Protein AF-A0A1A7BLU1-F1 (afdb_monomer)

Organism: NCBI:txid1300349

Mean predicted aligned error: 11.88 Å

Secondary structure (DSSP, 8-state):
---------------------STTS--TT--HHHHHT--SSSEEEEPPGGG-EEETTEEEEEEEEEEETTEEEEEEEEE-TTS-EEEEEEEESS--HHHHHHHHHHHH-PPEEEEEEETTEEEEEEEEE-STT-EEEEEEEEETTEEEEEEEEEEE-----

Sequence (161 aa):
MRLPLAAAAAALVLAAPARAADWQGFDWGMSEAEVGAAKSDIVVTRLETARQRKTYSSYAPLAGTWTNDGHEYRLLFYFDADGRLRDIDIELGELECSQMNDVLADRFGKFEEEVKPLGSSQRVFRRWRLAKKAELLTTSLHMPSSDQWICGAKIKKPVGR

Radius of gyration: 21.02 Å; Cα contacts (8 Å, |Δi|>4): 283; chains: 1; bounding box: 66×62×44 Å

pLDDT: mean 70.94, std 15.88, range [36.94, 95.0]

Foldseek 3Di:
DDDDDPPPPPPPPPVPPPPPQQVFFDAWFDAPVCVCVTPGPWHKDFDDPVPWDDDPFWIFRIWTWDDDPNFIWIWTFIAGPVRTGFKIKTDGDPDDPVVVVVVCCVSQPAWDWDWDDDDVWIKIWTWGDHPQFKIKIWIWTDDPPDRDTDIMIMIGGDDDD

Solvent-accessible surface area (backbone atoms only — not comparable to full-atom values): 9500 Å² total; per-residue (Å²): 138,86,82,79,84,79,78,79,77,76,77,77,76,71,74,68,76,78,68,87,64,62,90,52,52,63,62,84,54,36,37,69,68,53,57,61,66,38,80,41,90,45,61,56,45,79,48,57,79,92,71,38,50,74,57,99,69,34,37,24,54,36,33,29,47,46,76,56,96,93,40,69,32,41,34,35,43,25,21,36,92,87,45,26,34,52,36,35,38,45,44,63,76,90,69,52,64,66,59,50,52,53,58,48,32,73,76,50,44,79,61,53,78,46,78,43,79,56,84,96,31,47,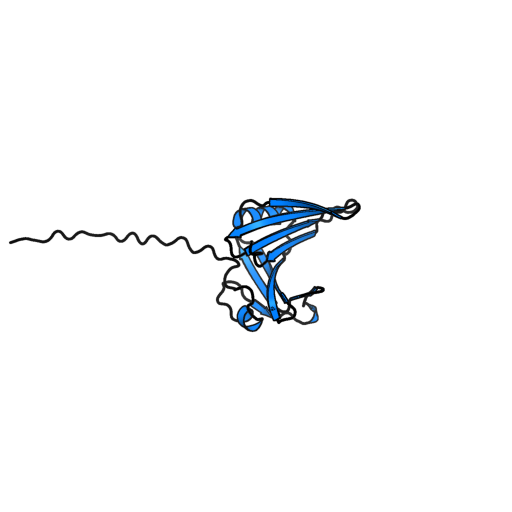38,37,34,42,35,26,70,42,67,97,71,32,29,39,38,33,40,45,35,56,48,91,89,46,98,57,72,53,66,46,35,33,42,30,63,50,80,83,130

Structure (mmCIF, N/CA/C/O backbone):
data_AF-A0A1A7BLU1-F1
#
_entry.id   AF-A0A1A7BLU1-F1
#
loop_
_atom_site.group_PDB
_atom_site.id
_atom_site.type_symbol
_atom_site.label_atom_id
_atom_site.label_alt_id
_atom_site.label_comp_id
_atom_site.label_asym_id
_atom_site.label_entity_id
_atom_site.label_seq_id
_atom_site.pdbx_PDB_ins_code
_atom_site.Cartn_x
_atom_site.Cartn_y
_atom_site.Cartn_z
_atom_site.occupancy
_atom_site.B_iso_or_equiv
_atom_site.auth_seq_id
_atom_site.auth_comp_id
_atom_site.auth_asym_id
_atom_site.auth_atom_id
_atom_site.pdbx_PDB_model_num
ATOM 1 N N . MET A 1 1 ? -50.774 -46.817 -18.992 1.00 41.78 1 MET A N 1
ATOM 2 C CA . MET A 1 1 ? -50.193 -45.582 -19.564 1.00 41.78 1 MET A CA 1
ATOM 3 C C . MET A 1 1 ? -49.709 -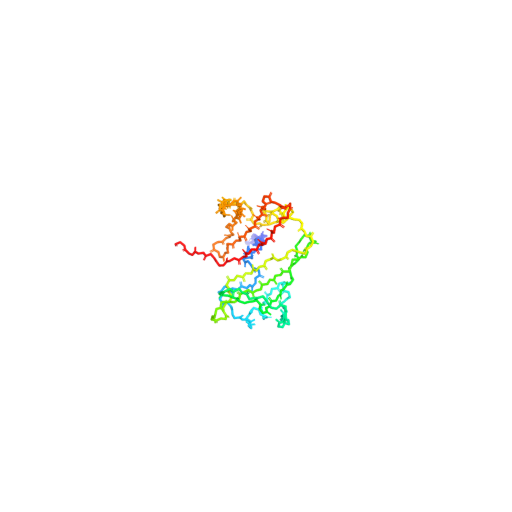44.723 -18.408 1.00 41.78 1 MET A C 1
ATOM 5 O O . MET A 1 1 ? -50.521 -44.348 -17.577 1.00 41.78 1 MET A O 1
ATOM 9 N N . ARG A 1 2 ? -48.391 -44.551 -18.262 1.00 40.50 2 ARG A N 1
ATOM 10 C CA . ARG A 1 2 ? -47.754 -43.864 -17.127 1.00 40.50 2 ARG A CA 1
ATOM 11 C C . ARG A 1 2 ? -47.426 -42.428 -17.559 1.00 40.50 2 ARG A C 1
ATOM 13 O O . ARG A 1 2 ? -46.618 -42.272 -18.467 1.00 40.50 2 ARG A O 1
ATOM 20 N N . LEU A 1 3 ? -48.059 -41.415 -16.958 1.00 43.97 3 LEU A N 1
ATOM 21 C CA . LEU A 1 3 ? -47.632 -40.015 -17.096 1.00 43.97 3 LEU A CA 1
ATOM 22 C C . LEU A 1 3 ? -46.490 -39.751 -16.100 1.00 43.97 3 LEU A C 1
ATOM 24 O O . LEU A 1 3 ? -46.652 -40.074 -14.921 1.00 43.97 3 LEU A O 1
ATOM 28 N N . PRO A 1 4 ? -45.341 -39.207 -16.532 1.00 49.41 4 PRO A N 1
ATOM 29 C CA . PRO A 1 4 ? -44.218 -38.972 -15.639 1.00 49.41 4 PRO A CA 1
ATOM 30 C C . PRO A 1 4 ? -44.452 -37.727 -14.773 1.00 49.41 4 PRO A C 1
ATOM 32 O O . PRO A 1 4 ? -44.850 -36.671 -15.264 1.00 49.41 4 PRO A O 1
ATOM 35 N N . LEU A 1 5 ? -44.165 -37.873 -13.477 1.00 47.41 5 LEU A N 1
ATOM 36 C CA . LEU A 1 5 ? -43.989 -36.793 -12.508 1.00 47.41 5 LEU A CA 1
ATOM 37 C C . LEU A 1 5 ? -42.892 -35.846 -13.024 1.00 47.41 5 LEU A C 1
ATOM 39 O O . LEU A 1 5 ? -41.711 -36.192 -13.011 1.00 47.41 5 LEU A O 1
ATOM 43 N N . ALA A 1 6 ? -43.268 -34.653 -13.479 1.00 53.78 6 ALA A N 1
ATOM 44 C CA . ALA A 1 6 ? -42.315 -33.585 -13.737 1.00 53.78 6 ALA A CA 1
ATOM 45 C C . ALA A 1 6 ? -41.906 -32.979 -12.388 1.00 53.78 6 ALA A C 1
ATOM 47 O O . ALA A 1 6 ? -42.589 -32.117 -11.838 1.00 53.78 6 ALA A O 1
ATOM 48 N N . ALA A 1 7 ? -40.809 -33.482 -11.822 1.00 54.09 7 ALA A N 1
ATOM 49 C CA . ALA A 1 7 ? -40.154 -32.860 -10.685 1.00 54.09 7 ALA A CA 1
ATOM 50 C C . ALA A 1 7 ? -39.608 -31.495 -11.130 1.00 54.09 7 ALA A C 1
ATOM 52 O O . ALA A 1 7 ? -38.583 -31.409 -11.805 1.00 54.09 7 ALA A O 1
ATOM 53 N N . ALA A 1 8 ? -40.312 -30.424 -10.767 1.00 55.78 8 ALA A N 1
ATOM 54 C CA . ALA A 1 8 ? -39.801 -29.066 -10.852 1.00 55.78 8 ALA A CA 1
ATOM 55 C C . ALA A 1 8 ? -38.680 -28.909 -9.813 1.00 55.78 8 ALA A C 1
ATOM 57 O O . ALA A 1 8 ? -38.904 -28.487 -8.681 1.00 55.78 8 ALA A O 1
ATOM 58 N N . ALA A 1 9 ? -37.463 -29.301 -10.188 1.00 51.22 9 ALA A N 1
ATOM 59 C CA . ALA A 1 9 ? -36.260 -28.911 -9.474 1.00 51.22 9 ALA A CA 1
ATOM 60 C C . ALA A 1 9 ? -36.066 -27.407 -9.701 1.00 51.22 9 ALA A C 1
ATOM 62 O O . ALA A 1 9 ? -35.451 -26.984 -10.679 1.00 51.22 9 ALA A O 1
ATOM 63 N N . ALA A 1 10 ? -36.641 -26.589 -8.818 1.00 54.41 10 ALA A N 1
ATOM 64 C CA . ALA A 1 10 ? -36.260 -25.195 -8.697 1.00 54.41 10 ALA A CA 1
ATOM 65 C C . ALA A 1 10 ? -34.773 -25.177 -8.329 1.00 54.41 10 ALA A C 1
ATOM 67 O O . ALA A 1 10 ? -34.395 -25.456 -7.191 1.00 54.41 10 ALA A O 1
ATOM 68 N N . ALA A 1 11 ? -33.927 -24.924 -9.326 1.00 51.12 11 ALA A N 1
ATOM 69 C CA . ALA A 1 11 ? -32.527 -24.636 -9.116 1.00 51.12 11 ALA A CA 1
ATOM 70 C C . ALA A 1 11 ? -32.461 -23.382 -8.241 1.00 51.12 11 ALA A C 1
ATOM 72 O O . ALA A 1 11 ? -32.596 -22.260 -8.727 1.00 51.12 11 ALA A O 1
ATOM 73 N N . LEU A 1 12 ? -32.283 -23.578 -6.934 1.00 46.50 12 LEU A N 1
ATOM 74 C CA . LEU A 1 12 ? -31.670 -22.574 -6.087 1.00 46.50 12 LEU A CA 1
ATOM 75 C C . LEU A 1 12 ? -30.304 -22.301 -6.710 1.00 46.50 12 LEU A C 1
ATOM 77 O O . LEU A 1 12 ? -29.333 -23.018 -6.466 1.00 46.50 12 LEU A O 1
ATOM 81 N N . VAL A 1 13 ? -30.246 -21.273 -7.554 1.00 43.75 13 VAL A N 1
ATOM 82 C CA . VAL A 1 13 ? -29.005 -20.576 -7.851 1.00 43.75 13 VAL A CA 1
ATOM 83 C C . VAL A 1 13 ? -28.609 -19.950 -6.523 1.00 43.75 13 VAL A C 1
ATOM 85 O O . VAL A 1 13 ? -28.970 -18.822 -6.204 1.00 43.75 13 VAL A O 1
ATOM 88 N N . LEU A 1 14 ? -27.932 -20.745 -5.695 1.00 38.75 14 LEU A N 1
ATOM 89 C CA . LEU A 1 14 ? -27.068 -20.249 -4.646 1.00 38.75 14 LEU A CA 1
ATOM 90 C C . LEU A 1 14 ? -26.096 -19.328 -5.372 1.00 38.75 14 LEU A C 1
ATOM 92 O O . LEU A 1 14 ? -25.133 -19.792 -5.983 1.00 38.75 14 LEU A O 1
ATOM 96 N N . ALA A 1 15 ? -26.400 -18.030 -5.380 1.00 38.81 15 ALA A N 1
ATOM 97 C CA . ALA A 1 15 ? -25.414 -17.019 -5.676 1.00 38.81 15 ALA A CA 1
ATOM 98 C C . ALA A 1 15 ? -24.270 -17.310 -4.708 1.00 38.81 15 ALA A C 1
ATOM 100 O O . ALA A 1 15 ? -24.409 -17.142 -3.495 1.00 38.81 15 ALA A O 1
ATOM 101 N N . ALA A 1 16 ? -23.192 -17.886 -5.241 1.00 36.94 16 ALA A N 1
ATOM 102 C CA . ALA A 1 16 ? -21.982 -18.098 -4.478 1.00 36.94 16 ALA A CA 1
ATOM 103 C C . ALA A 1 16 ? -21.653 -16.755 -3.814 1.00 36.94 16 ALA A C 1
ATOM 105 O O . ALA A 1 16 ? -21.736 -15.734 -4.508 1.00 36.94 16 ALA A O 1
ATOM 106 N N . PRO A 1 17 ? -21.323 -16.717 -2.509 1.00 39.81 17 PRO A N 1
ATOM 107 C CA . PRO A 1 17 ? -20.882 -15.476 -1.897 1.00 39.81 17 PRO A CA 1
ATOM 108 C C . PRO A 1 17 ? -19.750 -14.957 -2.777 1.00 39.81 17 PRO A C 1
ATOM 110 O O . PRO A 1 17 ? -18.794 -15.697 -3.043 1.00 39.81 17 PRO A O 1
ATOM 113 N N . ALA A 1 18 ? -19.932 -13.752 -3.324 1.00 37.59 18 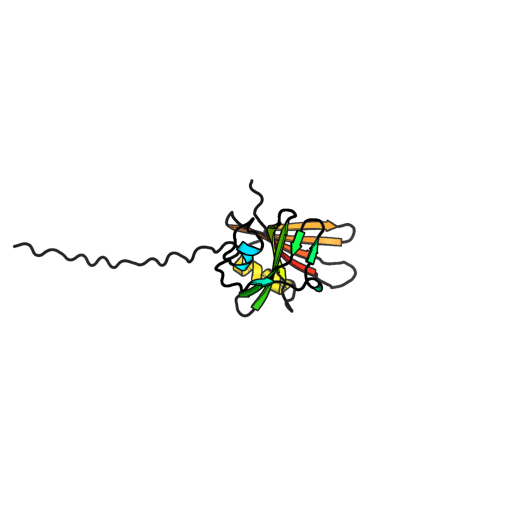ALA A N 1
ATOM 114 C CA . ALA A 1 18 ? -18.942 -13.104 -4.163 1.00 37.59 18 ALA A CA 1
ATOM 115 C C . ALA A 1 18 ? -17.600 -13.259 -3.451 1.00 37.59 18 ALA A C 1
ATOM 117 O O . ALA A 1 18 ? -17.459 -12.877 -2.287 1.00 37.59 18 ALA A O 1
ATOM 118 N N . ARG A 1 19 ? -16.691 -13.989 -4.107 1.00 39.44 19 ARG A N 1
ATOM 119 C CA . ARG A 1 19 ? -15.414 -14.438 -3.555 1.00 39.44 19 ARG A CA 1
ATOM 120 C C . ARG A 1 19 ? -14.787 -13.301 -2.759 1.00 39.44 19 ARG A C 1
ATOM 122 O O . ARG A 1 19 ? -14.720 -12.189 -3.269 1.00 39.44 19 ARG A O 1
ATOM 129 N N . ALA A 1 20 ? -14.309 -13.597 -1.551 1.00 39.38 20 ALA A N 1
ATOM 130 C CA . ALA A 1 20 ? -13.429 -12.703 -0.813 1.00 39.38 20 ALA A CA 1
ATOM 131 C C . ALA A 1 20 ? -12.298 -12.262 -1.754 1.00 39.38 20 ALA A C 1
ATOM 133 O O . ALA A 1 20 ? -11.405 -13.044 -2.088 1.00 39.38 20 ALA A O 1
ATOM 134 N N . ALA A 1 21 ? -12.418 -11.046 -2.275 1.00 39.72 21 ALA A N 1
ATOM 135 C CA . ALA A 1 21 ? -11.462 -10.462 -3.184 1.00 39.72 21 ALA A CA 1
ATOM 136 C C . ALA A 1 21 ? -10.273 -10.010 -2.326 1.00 39.72 21 ALA A C 1
ATOM 138 O O . ALA A 1 21 ? -10.290 -8.943 -1.715 1.00 39.72 21 ALA A O 1
ATOM 139 N N . ASP A 1 22 ? -9.277 -10.889 -2.208 1.00 58.00 22 ASP A N 1
ATOM 140 C CA . ASP A 1 22 ? -7.972 -10.595 -1.617 1.00 58.00 22 ASP A CA 1
ATOM 141 C C . ASP A 1 22 ? -7.323 -9.485 -2.454 1.00 58.00 22 ASP A C 1
ATOM 143 O O . ASP A 1 22 ? -7.077 -9.697 -3.637 1.00 58.00 22 ASP A O 1
ATOM 147 N N . TRP A 1 23 ? -7.166 -8.287 -1.859 1.00 61.69 23 TRP A N 1
ATOM 148 C CA . TRP A 1 23 ? -6.522 -7.057 -2.387 1.00 61.69 23 TRP A CA 1
ATOM 149 C C . TRP A 1 23 ? -6.854 -6.651 -3.851 1.00 61.69 23 TRP A C 1
ATOM 151 O O . TRP A 1 23 ? -6.219 -5.788 -4.449 1.00 61.69 23 TRP A O 1
ATOM 161 N N . GLN A 1 24 ? -7.963 -7.233 -4.316 1.00 64.94 24 GLN A N 1
ATOM 162 C CA . GLN A 1 24 ? -9.023 -6.803 -5.228 1.00 64.94 24 GLN A CA 1
ATOM 163 C C . GLN A 1 24 ? -8.686 -6.646 -6.710 1.00 64.94 24 GLN A C 1
ATOM 165 O O . GLN A 1 24 ? -9.148 -5.725 -7.371 1.00 64.94 24 GLN A O 1
ATOM 170 N N . GLY A 1 25 ? -7.984 -7.646 -7.249 1.00 71.81 25 GLY A N 1
ATOM 171 C CA . GLY A 1 25 ? -7.821 -7.863 -8.697 1.00 71.81 25 GLY A CA 1
ATOM 172 C C . GLY A 1 25 ? -6.372 -8.006 -9.146 1.00 71.81 25 GLY A C 1
ATOM 173 O O . GLY A 1 25 ? -6.095 -8.212 -10.325 1.00 71.81 25 GLY A O 1
ATOM 174 N N . PHE A 1 26 ? -5.454 -7.918 -8.198 1.00 84.06 26 PHE A N 1
ATOM 175 C CA . PHE A 1 26 ? -4.026 -7.935 -8.431 1.00 84.06 26 PHE A CA 1
ATOM 176 C C . PHE A 1 26 ? -3.414 -9.173 -7.731 1.00 84.06 26 PHE A C 1
ATOM 178 O O . PHE A 1 26 ? -3.996 -9.671 -6.767 1.00 84.06 26 PHE A O 1
ATOM 185 N N . ASP A 1 27 ? -2.269 -9.681 -8.219 1.00 84.69 27 ASP A N 1
ATOM 186 C CA . ASP A 1 27 ? -1.504 -10.813 -7.648 1.00 84.69 27 ASP A CA 1
ATOM 187 C C . ASP A 1 27 ? -0.057 -10.428 -7.263 1.00 84.69 27 ASP A C 1
ATOM 189 O O . ASP A 1 27 ? 0.588 -9.586 -7.895 1.00 84.69 27 ASP A O 1
ATOM 193 N N . TRP A 1 28 ? 0.465 -10.993 -6.166 1.00 85.94 28 TRP A N 1
ATOM 194 C CA . TRP A 1 28 ? 1.703 -10.508 -5.558 1.00 85.94 28 TRP A CA 1
ATOM 195 C C . TRP A 1 28 ? 2.842 -10.971 -6.449 1.00 85.94 28 TRP A C 1
ATOM 197 O O . TRP A 1 28 ? 2.921 -12.153 -6.785 1.00 85.94 28 TRP A O 1
ATOM 207 N N . GLY A 1 29 ? 3.737 -10.060 -6.808 1.00 87.88 29 GLY A N 1
ATOM 208 C CA . GLY A 1 29 ? 4.757 -10.314 -7.817 1.00 87.88 29 GLY A CA 1
ATOM 209 C C . GLY A 1 29 ? 4.357 -9.949 -9.250 1.00 87.88 29 GLY A C 1
ATOM 210 O O . GLY A 1 29 ? 5.172 -10.134 -10.157 1.00 87.88 29 GLY A O 1
ATOM 211 N N . MET A 1 30 ? 3.165 -9.385 -9.473 1.00 92.00 30 MET A N 1
ATOM 212 C CA . MET A 1 30 ? 2.868 -8.692 -10.730 1.00 92.00 30 MET A CA 1
ATOM 213 C C . MET A 1 30 ? 3.909 -7.598 -11.006 1.00 92.00 30 MET A C 1
ATOM 215 O O . MET A 1 30 ? 4.349 -6.888 -10.103 1.00 92.00 30 MET A O 1
ATOM 219 N N . SER A 1 31 ? 4.305 -7.464 -12.263 1.00 95.00 31 SER A N 1
ATOM 220 C CA . SER A 1 31 ? 5.080 -6.338 -12.783 1.00 95.00 31 SER A CA 1
ATOM 221 C C . SER A 1 31 ? 4.233 -5.068 -12.875 1.00 95.00 31 SER A C 1
ATOM 223 O O . SER A 1 31 ? 3.004 -5.123 -12.841 1.00 95.00 31 SER A O 1
ATOM 225 N N . GLU A 1 32 ? 4.871 -3.910 -13.058 1.00 93.81 32 GLU A N 1
ATOM 226 C CA . GLU A 1 32 ? 4.153 -2.643 -13.266 1.00 93.81 32 GLU A CA 1
ATOM 227 C C . GLU A 1 32 ? 3.132 -2.714 -14.410 1.00 93.81 32 GLU A C 1
ATOM 229 O O . GLU A 1 32 ? 2.031 -2.178 -14.295 1.00 93.81 32 GLU A O 1
ATOM 234 N N . ALA A 1 33 ? 3.486 -3.384 -15.511 1.00 93.75 33 ALA A N 1
ATOM 235 C CA . ALA A 1 33 ? 2.610 -3.521 -16.670 1.00 93.75 33 ALA A CA 1
ATOM 236 C C . ALA A 1 33 ? 1.386 -4.395 -16.359 1.00 93.75 33 ALA A C 1
ATOM 238 O O . ALA A 1 33 ? 0.275 -4.063 -16.765 1.00 93.75 33 ALA A O 1
ATOM 239 N N . GLU A 1 34 ? 1.577 -5.483 -15.608 1.00 93.69 34 GLU A N 1
ATOM 240 C CA . GLU A 1 34 ? 0.487 -6.365 -15.177 1.00 93.69 34 GLU A CA 1
ATOM 241 C C . GLU A 1 34 ? -0.446 -5.656 -14.193 1.00 93.69 34 GLU A C 1
ATOM 243 O O . GLU A 1 34 ? -1.660 -5.759 -14.338 1.00 93.69 34 GLU A O 1
ATOM 248 N N . VAL A 1 35 ? 0.100 -4.871 -13.257 1.00 91.81 35 VAL A N 1
ATOM 249 C CA . VAL A 1 35 ? -0.704 -4.031 -12.356 1.00 91.81 35 VAL A CA 1
ATOM 250 C C . VAL A 1 35 ? -1.490 -2.987 -13.153 1.00 91.81 35 VAL A C 1
ATOM 252 O O . VAL A 1 35 ? -2.689 -2.8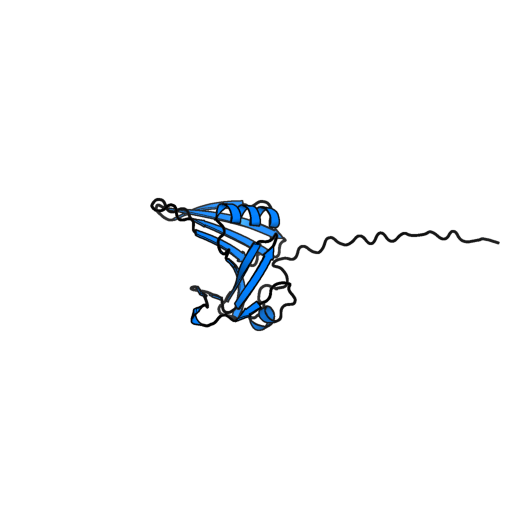41 -12.950 1.00 91.81 35 VAL A O 1
ATOM 255 N N . GLY A 1 36 ? -0.862 -2.296 -14.106 1.00 90.12 36 GLY A N 1
ATOM 256 C CA . GLY A 1 36 ? -1.546 -1.301 -14.939 1.00 90.12 36 GLY A CA 1
ATOM 257 C C . GLY A 1 36 ? -2.647 -1.876 -15.840 1.00 90.12 36 GLY A C 1
ATOM 258 O O . GLY A 1 36 ? -3.568 -1.153 -16.209 1.00 90.12 36 GLY A O 1
ATOM 259 N N . ALA A 1 37 ? -2.569 -3.163 -16.185 1.00 89.38 37 ALA A N 1
ATOM 260 C CA . ALA A 1 37 ? -3.539 -3.857 -17.033 1.00 89.38 37 ALA A CA 1
ATOM 261 C C . ALA A 1 37 ? -4.522 -4.750 -16.252 1.00 89.38 37 ALA A C 1
ATOM 263 O O . ALA A 1 37 ? -5.331 -5.457 -16.864 1.00 89.38 37 ALA A O 1
ATOM 264 N N . ALA A 1 38 ? -4.447 -4.763 -14.919 1.00 87.50 38 ALA A N 1
ATOM 265 C CA . ALA A 1 38 ? -5.261 -5.639 -14.093 1.00 87.50 38 ALA A CA 1
ATOM 266 C C . ALA A 1 38 ? -6.754 -5.321 -14.253 1.00 87.50 38 ALA A C 1
ATOM 268 O O . ALA A 1 38 ? -7.184 -4.167 -14.207 1.00 87.50 38 ALA A O 1
ATOM 269 N N . LYS A 1 39 ? -7.570 -6.368 -14.411 1.00 81.19 39 LYS A N 1
ATOM 270 C CA . LYS A 1 39 ? -9.031 -6.242 -14.434 1.00 81.19 39 LYS A CA 1
ATOM 271 C C . LYS A 1 39 ? -9.534 -6.093 -13.001 1.00 81.19 39 LYS A C 1
ATOM 273 O O . LYS A 1 39 ? -9.834 -7.089 -12.346 1.00 81.19 39 LYS A O 1
ATOM 278 N N . SER A 1 40 ? -9.592 -4.854 -12.533 1.00 82.44 40 SER A N 1
ATOM 279 C CA . SER A 1 40 ? -10.078 -4.481 -11.205 1.00 82.44 40 SER A CA 1
ATOM 280 C C . SER A 1 40 ? -10.993 -3.262 -11.291 1.00 82.44 40 SER A C 1
ATOM 282 O O . SER A 1 40 ? -10.986 -2.551 -12.296 1.00 82.44 40 SER A O 1
ATOM 284 N N . ASP A 1 41 ? -11.735 -2.997 -10.219 1.00 81.50 41 ASP A N 1
ATOM 285 C CA . ASP A 1 41 ? -12.520 -1.764 -10.073 1.00 81.50 41 ASP A CA 1
ATOM 286 C C . ASP A 1 41 ? -11.636 -0.544 -9.738 1.00 81.50 41 ASP A C 1
ATOM 288 O O . ASP A 1 41 ? -12.122 0.578 -9.615 1.00 81.50 41 ASP A O 1
ATOM 292 N N . ILE A 1 42 ? -10.323 -0.753 -9.591 1.00 86.38 42 ILE A N 1
ATOM 293 C CA . ILE A 1 42 ? -9.340 0.284 -9.293 1.00 86.38 42 ILE A CA 1
ATOM 294 C C . ILE A 1 42 ? -8.736 0.779 -10.605 1.00 86.38 42 ILE A C 1
ATOM 296 O O . ILE A 1 42 ? -8.050 0.048 -11.322 1.00 86.38 42 ILE A O 1
ATOM 300 N N . VAL A 1 43 ? -8.936 2.063 -10.895 1.00 86.25 43 VAL A N 1
ATOM 301 C CA . VAL A 1 43 ? -8.295 2.718 -12.040 1.00 86.25 43 VAL A CA 1
ATOM 302 C C . VAL A 1 43 ? -6.848 3.044 -11.677 1.00 86.25 43 VAL A C 1
ATOM 304 O O . VAL A 1 43 ? -6.590 3.910 -10.840 1.00 86.25 43 VAL A O 1
ATOM 307 N N . VAL A 1 44 ? -5.899 2.348 -12.305 1.00 91.00 44 VAL A N 1
ATOM 308 C CA . VAL A 1 44 ? -4.462 2.532 -12.068 1.00 91.00 44 VAL A CA 1
ATOM 309 C C . VAL A 1 44 ? -3.892 3.595 -13.004 1.00 91.00 44 VAL A C 1
ATOM 311 O O . VAL A 1 44 ? -4.101 3.573 -14.215 1.00 91.00 44 VAL A O 1
ATOM 314 N N . THR A 1 45 ? -3.120 4.519 -12.442 1.00 91.69 45 THR A N 1
ATOM 315 C CA . THR A 1 45 ? -2.452 5.608 -13.155 1.00 91.69 45 THR A CA 1
ATOM 316 C C . THR A 1 45 ? -0.965 5.637 -12.829 1.00 91.69 45 THR A C 1
ATOM 318 O O . THR A 1 45 ? -0.534 5.323 -11.716 1.00 91.69 45 THR A O 1
ATOM 321 N N . ARG A 1 46 ? -0.153 6.026 -13.815 1.00 91.81 46 ARG A N 1
ATOM 322 C CA . ARG A 1 46 ? 1.278 6.245 -13.609 1.00 91.81 46 ARG A CA 1
ATOM 323 C C . ARG A 1 46 ? 1.504 7.609 -12.970 1.00 91.81 46 ARG A C 1
ATOM 325 O O . ARG A 1 46 ? 0.997 8.619 -13.449 1.00 91.81 46 ARG A O 1
ATOM 332 N N . LEU A 1 47 ? 2.297 7.631 -11.907 1.00 89.00 47 LEU A N 1
ATOM 333 C CA . LEU A 1 47 ? 2.692 8.854 -11.229 1.00 89.00 47 LEU A CA 1
ATOM 334 C C . LEU A 1 47 ? 3.821 9.552 -11.984 1.00 89.00 47 LEU A C 1
ATOM 336 O O . LEU A 1 47 ? 4.795 8.923 -12.411 1.00 89.00 47 LEU A O 1
ATOM 340 N N . GLU A 1 48 ? 3.719 10.876 -12.068 1.00 84.56 48 GLU A N 1
ATOM 341 C CA . GLU A 1 48 ? 4.834 11.737 -12.455 1.00 84.56 48 GLU A CA 1
ATOM 342 C C . GLU A 1 48 ? 6.039 11.493 -11.539 1.00 84.56 48 GLU A C 1
ATOM 344 O O . GLU A 1 48 ? 5.872 11.302 -10.333 1.00 84.56 48 GLU A O 1
ATOM 349 N N . THR A 1 49 ? 7.258 11.557 -12.083 1.00 80.62 49 THR A N 1
ATOM 350 C CA . THR A 1 49 ? 8.504 11.256 -11.353 1.00 80.62 49 THR A CA 1
ATOM 351 C C . THR A 1 49 ? 8.621 12.004 -10.022 1.00 80.62 49 THR A C 1
ATOM 353 O O . THR A 1 49 ? 9.034 11.417 -9.028 1.00 80.62 49 THR A O 1
ATOM 356 N N . ALA A 1 50 ? 8.203 13.274 -9.972 1.00 71.44 50 ALA A N 1
ATOM 357 C CA . ALA A 1 50 ? 8.245 14.098 -8.760 1.00 71.44 50 ALA A CA 1
ATOM 358 C C . ALA A 1 50 ? 7.293 13.622 -7.644 1.00 71.44 50 ALA A C 1
ATOM 360 O O . ALA A 1 50 ? 7.472 13.985 -6.485 1.00 71.44 50 ALA A O 1
ATOM 361 N N . ARG A 1 51 ? 6.278 12.820 -7.985 1.00 76.38 51 ARG A N 1
ATOM 362 C CA . ARG A 1 51 ? 5.272 12.278 -7.058 1.00 76.38 51 ARG A CA 1
ATOM 363 C C . ARG A 1 51 ? 5.512 10.806 -6.717 1.00 76.38 51 ARG A C 1
ATOM 365 O O . ARG A 1 51 ? 4.786 10.259 -5.888 1.00 76.38 51 ARG A O 1
ATOM 372 N N . GLN A 1 52 ? 6.497 10.164 -7.349 1.00 83.81 52 GLN A N 1
ATOM 373 C CA . GLN A 1 52 ? 6.872 8.786 -7.042 1.00 83.81 52 GLN A CA 1
ATOM 374 C C . GLN A 1 52 ? 7.517 8.723 -5.663 1.00 83.81 52 GLN A C 1
ATOM 376 O O . GLN A 1 52 ? 8.418 9.499 -5.343 1.00 83.81 52 GLN A O 1
ATOM 381 N N . ARG A 1 53 ? 7.082 7.765 -4.845 1.00 79.56 53 ARG A N 1
ATOM 382 C CA . ARG A 1 53 ? 7.683 7.537 -3.529 1.00 79.56 53 ARG A CA 1
ATOM 383 C C . ARG A 1 53 ? 8.764 6.479 -3.639 1.00 79.56 53 ARG A C 1
ATOM 385 O O . ARG A 1 53 ? 8.569 5.458 -4.290 1.00 79.56 53 ARG A O 1
ATOM 392 N N . LYS A 1 54 ? 9.904 6.716 -2.995 1.00 79.25 54 LYS A N 1
ATOM 393 C CA . LYS A 1 54 ? 10.989 5.739 -2.874 1.00 79.25 54 LYS A CA 1
ATOM 394 C C . LYS A 1 54 ? 11.281 5.507 -1.403 1.00 79.25 54 LYS A C 1
ATOM 396 O O . LYS A 1 54 ? 11.397 6.451 -0.628 1.00 79.25 54 LYS A O 1
ATOM 401 N N . THR A 1 55 ? 11.414 4.247 -1.032 1.00 76.62 55 THR A N 1
ATOM 402 C CA . THR A 1 55 ? 11.986 3.828 0.246 1.00 76.62 55 THR A CA 1
ATOM 403 C C . THR A 1 55 ? 13.269 3.049 -0.029 1.00 76.62 55 THR A C 1
ATOM 405 O O . THR A 1 55 ? 13.612 2.795 -1.182 1.00 76.62 55 THR A O 1
ATOM 408 N N . TYR A 1 56 ? 13.992 2.659 1.022 1.00 71.69 56 TYR A N 1
ATOM 409 C CA . TYR A 1 56 ? 15.280 1.968 0.894 1.00 71.69 56 TYR A CA 1
ATOM 410 C C . TYR A 1 56 ? 15.237 0.718 -0.009 1.00 71.69 56 TYR A C 1
ATOM 412 O O . TYR A 1 56 ? 16.221 0.408 -0.668 1.00 71.69 56 TYR A O 1
ATOM 420 N N . SER A 1 57 ? 14.103 0.011 -0.061 1.00 78.69 57 SER A N 1
ATOM 421 C CA . SER A 1 57 ? 13.973 -1.272 -0.767 1.00 78.69 57 SER A CA 1
ATOM 422 C C . SER A 1 57 ? 12.789 -1.351 -1.732 1.00 78.69 57 SER A C 1
ATOM 424 O O . SER A 1 57 ? 12.419 -2.447 -2.148 1.00 78.69 57 SER A O 1
ATOM 426 N N . SER A 1 58 ? 12.139 -0.228 -2.045 1.00 83.12 58 SER A N 1
ATOM 427 C CA . SER A 1 58 ? 10.987 -0.228 -2.954 1.00 83.12 58 SER A CA 1
ATOM 428 C C . SER A 1 58 ? 10.675 1.153 -3.507 1.00 83.12 58 SER A C 1
ATOM 430 O O . SER A 1 58 ? 11.070 2.167 -2.930 1.00 83.12 58 SER A O 1
ATOM 432 N N . TYR A 1 59 ? 9.909 1.194 -4.588 1.00 88.94 59 TYR A N 1
ATOM 433 C CA . TYR A 1 59 ? 9.425 2.428 -5.195 1.00 88.94 59 TYR A CA 1
ATOM 434 C C . TYR A 1 59 ? 7.967 2.285 -5.629 1.00 88.94 59 TYR A C 1
ATOM 436 O O . TYR A 1 59 ? 7.524 1.185 -5.947 1.00 88.94 59 TYR A O 1
ATOM 444 N N . ALA A 1 60 ? 7.235 3.399 -5.636 1.00 89.44 60 ALA A N 1
ATOM 445 C CA . ALA A 1 60 ? 5.833 3.467 -6.028 1.00 89.44 60 ALA A CA 1
ATOM 446 C C . ALA A 1 60 ? 5.656 4.324 -7.294 1.00 89.44 60 ALA A C 1
ATOM 448 O O . ALA A 1 60 ? 5.506 5.546 -7.193 1.00 89.44 60 ALA A O 1
ATOM 449 N N . PRO A 1 61 ? 5.707 3.712 -8.492 1.00 89.56 61 PRO A N 1
ATOM 450 C CA . PRO A 1 61 ? 5.512 4.388 -9.770 1.00 89.56 61 PRO A CA 1
ATOM 451 C C . PRO A 1 61 ? 4.033 4.505 -10.160 1.00 89.56 61 PRO A C 1
ATOM 453 O O . PRO A 1 61 ? 3.697 5.311 -11.027 1.00 89.56 61 PRO A O 1
ATOM 456 N N . LEU A 1 62 ? 3.152 3.711 -9.542 1.00 93.06 62 LEU A N 1
ATOM 457 C CA . LEU A 1 62 ? 1.728 3.655 -9.856 1.00 93.06 62 LEU A CA 1
ATOM 458 C C . LEU A 1 62 ? 0.890 4.054 -8.642 1.00 93.06 62 LEU A C 1
ATOM 460 O O . LEU A 1 62 ? 1.232 3.736 -7.499 1.00 93.06 62 LEU A O 1
ATOM 464 N N . ALA A 1 63 ? -0.236 4.704 -8.915 1.00 93.19 63 ALA A N 1
ATOM 465 C CA . ALA A 1 63 ? -1.295 4.937 -7.950 1.00 93.19 63 ALA A CA 1
ATOM 466 C C . ALA A 1 63 ? -2.634 4.450 -8.489 1.00 93.19 63 ALA A C 1
ATOM 468 O O . ALA A 1 63 ? -2.817 4.319 -9.695 1.00 93.19 63 ALA A O 1
ATOM 469 N N . GLY A 1 64 ? -3.578 4.213 -7.594 1.00 91.00 64 GLY A N 1
ATOM 470 C CA . GLY A 1 64 ? -4.958 3.936 -7.954 1.00 91.00 64 GLY A CA 1
ATOM 471 C C . GLY A 1 64 ? -5.908 4.619 -6.994 1.00 91.00 64 GLY A C 1
ATOM 472 O O . GLY A 1 64 ? -5.498 5.078 -5.928 1.00 91.00 64 GLY A O 1
ATOM 473 N N . THR A 1 65 ? -7.172 4.658 -7.377 1.00 89.06 65 THR A N 1
ATOM 474 C CA . THR A 1 65 ? -8.248 5.113 -6.506 1.00 89.06 65 THR A CA 1
ATOM 475 C C . THR A 1 65 ? -9.149 3.931 -6.199 1.00 89.06 65 THR A C 1
ATOM 477 O O . THR A 1 65 ? -9.596 3.230 -7.106 1.00 89.06 65 THR A O 1
ATOM 480 N N . TRP A 1 66 ? -9.388 3.700 -4.915 1.00 84.75 66 TRP A N 1
ATOM 481 C CA . TRP A 1 66 ? -10.357 2.737 -4.418 1.00 84.75 66 TRP A CA 1
ATOM 482 C C . TRP A 1 66 ? -11.466 3.506 -3.707 1.00 84.75 66 TRP A C 1
ATOM 484 O O . TRP A 1 66 ? -11.177 4.413 -2.933 1.00 84.75 66 TRP A O 1
ATOM 494 N N . THR A 1 67 ? -12.724 3.165 -3.967 1.00 81.19 67 THR A N 1
ATOM 495 C CA . THR A 1 67 ? -13.875 3.774 -3.291 1.00 81.19 67 THR A CA 1
ATOM 496 C C . THR A 1 67 ? -14.613 2.701 -2.511 1.00 81.19 67 THR A C 1
ATOM 498 O O . THR A 1 67 ? -14.928 1.645 -3.058 1.00 81.19 67 THR A O 1
ATOM 501 N N . ASN A 1 68 ? -14.903 2.973 -1.242 1.00 73.75 68 ASN A N 1
ATOM 502 C CA . ASN A 1 68 ? -15.704 2.092 -0.400 1.00 73.75 68 ASN A CA 1
ATOM 503 C C . ASN A 1 68 ? -16.557 2.914 0.568 1.00 73.75 68 ASN A C 1
ATOM 505 O O . ASN A 1 68 ? -16.052 3.855 1.170 1.00 73.75 68 ASN A O 1
ATOM 509 N N . ASP A 1 69 ? -17.841 2.574 0.6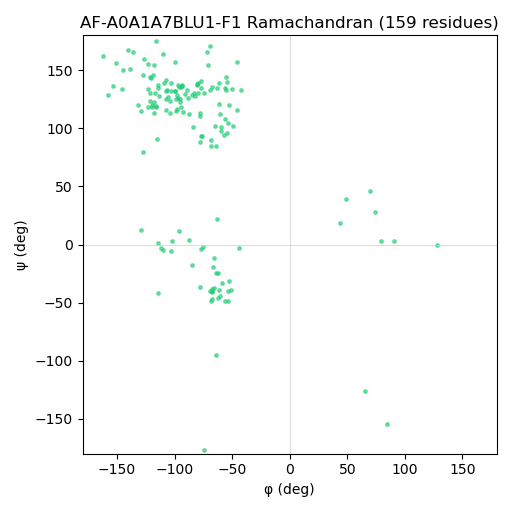91 1.00 73.44 69 ASP A N 1
ATOM 510 C CA . ASP A 1 69 ? -18.799 3.227 1.601 1.00 73.44 69 ASP A CA 1
ATOM 511 C C . ASP A 1 69 ? -18.799 4.767 1.531 1.00 73.44 69 ASP A C 1
ATOM 513 O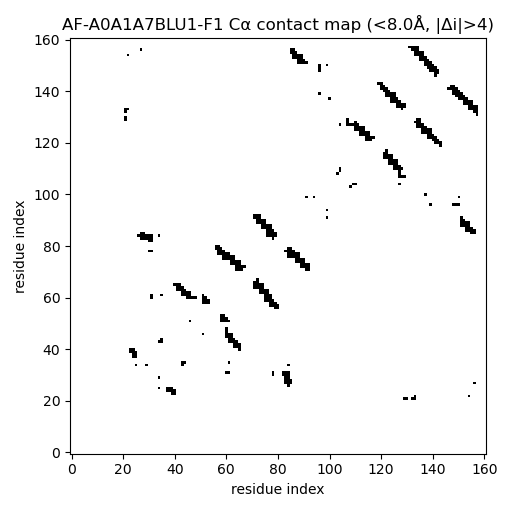 O . ASP A 1 69 ? -18.909 5.463 2.534 1.00 73.44 69 ASP A O 1
ATOM 517 N N . GLY A 1 70 ? -18.662 5.315 0.318 1.00 75.75 70 GLY A N 1
ATOM 518 C CA . GLY A 1 70 ? -18.650 6.764 0.081 1.00 75.75 70 GLY A CA 1
ATOM 519 C C . GLY A 1 70 ? -17.322 7.460 0.392 1.00 75.75 70 GLY A C 1
ATOM 520 O O . GLY A 1 70 ? -17.225 8.674 0.226 1.00 75.75 70 GLY A O 1
ATOM 521 N N . HIS A 1 71 ? -16.292 6.713 0.787 1.00 76.19 71 HIS A N 1
ATOM 522 C CA . HIS A 1 71 ? -14.947 7.224 1.021 1.00 76.19 71 HIS A CA 1
ATOM 523 C C . HIS A 1 71 ? -14.010 6.864 -0.132 1.00 76.19 71 HIS A C 1
ATOM 525 O O . HIS A 1 71 ? -14.041 5.748 -0.656 1.00 76.19 71 HIS A O 1
ATOM 531 N N . GLU A 1 72 ? -13.161 7.818 -0.513 1.00 81.00 72 GLU A N 1
ATOM 532 C CA . GLU A 1 72 ? -12.116 7.630 -1.514 1.00 81.00 72 GLU A CA 1
ATOM 533 C C . GLU A 1 72 ? -10.758 7.397 -0.840 1.00 81.00 72 GLU A C 1
ATOM 535 O O . GLU A 1 72 ? -10.344 8.135 0.057 1.00 81.00 72 GLU A O 1
ATOM 540 N N . TYR A 1 73 ? -10.058 6.367 -1.303 1.00 81.62 73 TYR A N 1
ATOM 541 C CA . TYR A 1 73 ? -8.756 5.939 -0.822 1.00 81.62 73 TYR A CA 1
ATOM 542 C C . TYR A 1 73 ? -7.775 5.971 -1.984 1.00 81.62 73 TYR A C 1
ATOM 544 O O . TYR A 1 73 ? -8.022 5.389 -3.045 1.00 81.62 73 TYR A O 1
ATOM 552 N N . A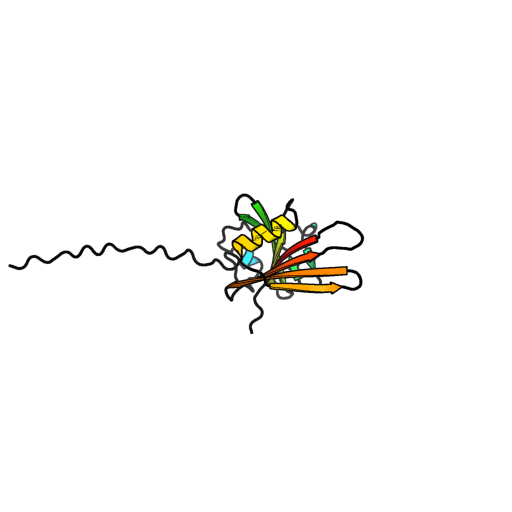RG A 1 74 ? -6.619 6.592 -1.772 1.00 87.25 74 ARG A N 1
ATOM 553 C CA . ARG A 1 74 ? -5.528 6.524 -2.734 1.00 87.25 74 ARG A CA 1
ATOM 554 C C . ARG A 1 74 ? -4.670 5.307 -2.428 1.00 87.25 74 ARG A C 1
ATOM 556 O O . ARG A 1 74 ? -4.165 5.144 -1.325 1.00 87.25 74 ARG A O 1
ATOM 563 N N . LEU A 1 75 ? -4.464 4.473 -3.430 1.00 89.25 75 LEU A N 1
ATOM 564 C CA . LEU A 1 75 ? -3.557 3.339 -3.374 1.00 89.25 75 LEU A CA 1
ATOM 565 C C . LEU A 1 75 ? -2.219 3.726 -3.996 1.00 89.25 75 LEU A C 1
ATOM 567 O O . LEU A 1 75 ? -2.194 4.354 -5.053 1.00 89.25 75 LEU A O 1
ATOM 571 N N . LEU A 1 76 ? -1.113 3.330 -3.375 1.00 91.75 76 LEU A N 1
ATOM 572 C CA . LEU A 1 76 ? 0.223 3.397 -3.963 1.00 91.75 76 LEU A CA 1
ATOM 573 C C . LEU A 1 76 ? 0.794 1.990 -4.072 1.00 91.75 76 LEU A C 1
ATOM 575 O O . LEU A 1 76 ? 0.932 1.293 -3.069 1.00 91.75 76 LEU A O 1
ATOM 579 N N . PHE A 1 77 ? 1.154 1.585 -5.285 1.00 92.69 77 PHE A N 1
ATOM 580 C CA . PHE A 1 77 ? 1.659 0.243 -5.562 1.00 92.69 77 PHE A CA 1
ATOM 581 C C . PHE A 1 77 ? 3.182 0.245 -5.482 1.00 92.69 77 PHE A C 1
ATOM 583 O O . PHE A 1 77 ? 3.832 0.894 -6.300 1.00 92.69 77 PHE A O 1
ATOM 590 N N . TYR A 1 78 ? 3.749 -0.467 -4.510 1.00 92.56 78 TYR A N 1
ATOM 591 C CA . TYR A 1 78 ? 5.191 -0.544 -4.296 1.00 92.56 78 TYR A CA 1
ATOM 592 C C . TYR A 1 78 ? 5.791 -1.802 -4.908 1.00 92.56 78 TYR A C 1
ATOM 594 O O . TYR A 1 78 ? 5.384 -2.929 -4.612 1.00 92.56 78 TYR A O 1
ATOM 602 N N . PHE A 1 79 ? 6.831 -1.590 -5.703 1.00 92.50 79 PHE A N 1
ATOM 603 C CA . PHE A 1 79 ? 7.594 -2.632 -6.369 1.00 92.50 79 PHE A CA 1
ATOM 604 C C . PHE A 1 79 ? 8.960 -2.771 -5.701 1.00 92.50 79 PHE A C 1
ATOM 606 O O . PHE A 1 79 ? 9.557 -1.778 -5.268 1.00 92.50 79 PHE A O 1
ATOM 613 N N . ASP A 1 80 ? 9.432 -4.007 -5.570 1.00 91.56 80 ASP A N 1
ATOM 614 C CA . ASP A 1 80 ? 10.786 -4.303 -5.106 1.00 91.56 80 ASP A CA 1
ATOM 615 C C . ASP A 1 80 ? 11.845 -4.015 -6.189 1.00 91.56 80 ASP A C 1
ATOM 617 O O . ASP A 1 80 ? 11.547 -3.498 -7.269 1.00 91.56 80 ASP A O 1
ATOM 621 N N . ALA A 1 81 ? 13.111 -4.311 -5.882 1.00 89.62 81 ALA A N 1
ATOM 622 C CA . ALA A 1 81 ? 14.231 -4.080 -6.794 1.00 89.62 81 ALA A CA 1
ATOM 623 C C . ALA A 1 81 ? 14.130 -4.885 -8.104 1.00 89.62 81 ALA A C 1
ATOM 625 O O . ALA A 1 81 ? 14.668 -4.447 -9.118 1.00 89.62 81 ALA A O 1
ATOM 626 N N . ASP A 1 82 ? 13.401 -6.005 -8.096 1.00 91.38 82 ASP A N 1
ATOM 627 C CA . ASP A 1 82 ? 13.168 -6.853 -9.267 1.00 91.38 82 ASP A CA 1
ATOM 628 C C . ASP A 1 82 ? 11.942 -6.390 -10.080 1.00 91.38 82 ASP A C 1
ATOM 630 O O . ASP A 1 82 ? 11.545 -7.035 -11.054 1.00 91.38 82 ASP A O 1
ATOM 634 N N . GLY A 1 83 ? 11.322 -5.270 -9.686 1.00 92.06 83 GLY A N 1
ATOM 635 C CA . GLY A 1 83 ? 10.142 -4.712 -10.342 1.00 92.06 83 GLY A CA 1
ATOM 636 C C . GLY A 1 83 ? 8.869 -5.506 -10.057 1.00 92.06 83 GLY A C 1
ATOM 637 O O . GLY A 1 83 ? 7.961 -5.530 -10.888 1.00 92.06 83 GLY A O 1
ATOM 638 N N . ARG A 1 84 ? 8.800 -6.182 -8.905 1.00 93.00 84 ARG A N 1
ATOM 639 C CA . ARG A 1 84 ? 7.691 -7.062 -8.526 1.00 93.00 84 ARG A CA 1
ATOM 640 C C . ARG A 1 84 ? 6.848 -6.422 -7.432 1.00 93.00 84 ARG A C 1
ATOM 642 O O . ARG A 1 84 ? 7.375 -5.918 -6.441 1.00 93.00 84 ARG A O 1
ATOM 649 N N . LEU A 1 85 ? 5.526 -6.435 -7.611 1.00 90.56 85 LEU A N 1
ATOM 650 C CA . LEU A 1 85 ? 4.587 -5.852 -6.659 1.00 90.56 85 LEU A CA 1
ATOM 651 C C . LEU A 1 85 ? 4.710 -6.557 -5.307 1.00 90.56 85 LEU A C 1
ATOM 653 O O . LEU A 1 85 ? 4.477 -7.766 -5.197 1.00 90.56 85 LEU A O 1
ATOM 657 N N . ARG A 1 86 ? 5.041 -5.780 -4.278 1.00 87.81 86 ARG A N 1
ATOM 658 C CA . ARG A 1 86 ? 5.353 -6.277 -2.935 1.00 87.81 86 ARG A CA 1
ATOM 659 C C . ARG A 1 86 ? 4.327 -5.830 -1.900 1.00 87.81 86 ARG A C 1
ATOM 661 O O . ARG A 1 86 ? 3.958 -6.609 -1.019 1.00 87.81 86 ARG A O 1
ATOM 668 N N . ASP A 1 87 ? 3.904 -4.576 -1.985 1.00 87.62 87 ASP A N 1
ATOM 669 C CA . ASP A 1 87 ? 2.992 -3.946 -1.039 1.00 87.62 87 ASP A CA 1
ATOM 670 C C . ASP A 1 87 ? 2.149 -2.857 -1.701 1.00 87.62 87 ASP A C 1
ATOM 672 O O . ASP A 1 87 ? 2.526 -2.287 -2.724 1.00 87.62 87 ASP A O 1
ATOM 676 N N . ILE A 1 88 ? 0.997 -2.576 -1.099 1.00 88.19 88 ILE A N 1
ATOM 677 C CA . ILE A 1 88 ? 0.117 -1.474 -1.482 1.00 88.19 88 ILE A CA 1
ATOM 678 C C . ILE A 1 88 ? -0.077 -0.601 -0.248 1.00 88.19 88 ILE A C 1
ATOM 680 O O . ILE A 1 88 ? -0.601 -1.082 0.758 1.00 88.19 88 ILE A O 1
ATOM 684 N N . ASP A 1 89 ? 0.347 0.660 -0.311 1.00 88.00 89 ASP A N 1
ATOM 685 C CA . ASP A 1 89 ? -0.038 1.641 0.707 1.00 88.00 89 ASP A CA 1
ATOM 686 C C . ASP A 1 89 ? -1.438 2.158 0.403 1.00 88.00 89 ASP A C 1
ATOM 688 O O . ASP A 1 89 ? -1.763 2.464 -0.743 1.00 88.00 89 ASP A O 1
ATOM 692 N N . ILE A 1 90 ? -2.240 2.283 1.451 1.00 83.62 90 ILE A N 1
ATOM 693 C CA . ILE A 1 90 ? -3.523 2.963 1.436 1.00 83.62 90 ILE A CA 1
ATOM 694 C C . ILE A 1 90 ? -3.310 4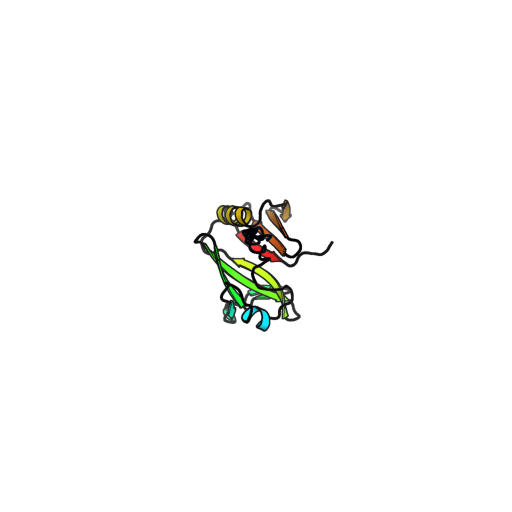.308 2.123 1.00 83.62 90 ILE A C 1
ATOM 696 O O . ILE A 1 90 ? -3.037 4.379 3.325 1.00 83.62 90 ILE A O 1
ATOM 700 N N . GLU A 1 91 ? -3.432 5.366 1.339 1.00 80.12 91 GLU A N 1
ATOM 701 C CA . GLU A 1 91 ? -3.463 6.743 1.796 1.00 80.12 91 GLU A CA 1
ATOM 702 C C . GLU A 1 91 ? -4.908 7.201 1.863 1.00 80.12 91 GLU A C 1
ATOM 704 O O . GLU A 1 91 ? -5.665 7.127 0.893 1.00 80.12 91 GLU A O 1
ATOM 709 N N . LEU A 1 92 ? -5.280 7.687 3.032 1.00 69.94 92 LEU A N 1
ATOM 710 C CA . LEU A 1 92 ? -6.556 8.340 3.241 1.00 69.94 92 LEU A CA 1
ATOM 711 C C . LEU A 1 92 ? -6.310 9.827 3.054 1.00 69.94 92 LEU A C 1
ATOM 713 O O . LEU A 1 92 ? -5.280 10.320 3.505 1.00 69.94 92 LEU A O 1
ATOM 717 N N . GLY A 1 93 ? -7.216 10.516 2.365 1.00 68.44 93 GLY A N 1
ATOM 718 C CA . GLY A 1 93 ? -7.130 11.965 2.197 1.00 68.44 93 GLY A CA 1
ATOM 719 C C . GLY A 1 93 ? -7.263 12.690 3.538 1.00 68.44 93 GLY A C 1
ATOM 720 O O . GLY A 1 93 ? -6.294 12.858 4.267 1.00 68.44 93 GLY A O 1
ATOM 721 N N . GLU A 1 94 ? -8.477 13.124 3.864 1.00 65.12 94 GLU A N 1
ATOM 722 C CA . GLU A 1 94 ? -8.756 13.972 5.036 1.00 65.12 94 GLU A CA 1
ATOM 723 C C . GLU A 1 94 ? -9.217 13.193 6.284 1.00 65.12 94 GLU A C 1
ATOM 725 O O . GLU A 1 94 ? -9.720 13.790 7.230 1.00 65.12 94 GLU A O 1
ATOM 730 N N . LEU A 1 95 ? -9.110 11.858 6.298 1.00 64.88 95 LEU A N 1
ATOM 731 C CA . LEU A 1 95 ? -9.640 11.054 7.406 1.00 64.88 95 LEU A CA 1
ATOM 732 C C . LEU A 1 95 ? -8.704 11.032 8.615 1.00 64.88 95 LEU A C 1
ATOM 734 O O . LEU A 1 95 ? -7.498 10.810 8.493 1.00 64.88 95 LEU A O 1
ATOM 738 N N . GLU A 1 96 ? -9.307 11.149 9.796 1.00 70.31 96 GLU A N 1
ATOM 739 C CA . GLU A 1 96 ? -8.620 10.997 11.072 1.00 70.31 96 GLU A CA 1
ATOM 740 C C . GLU A 1 96 ? -8.221 9.536 11.331 1.00 70.31 96 GLU A C 1
ATOM 742 O O . GLU A 1 96 ? -8.852 8.567 10.895 1.00 70.31 96 GLU A O 1
ATOM 747 N N . CYS A 1 97 ? -7.178 9.364 12.134 1.00 68.62 97 CYS A N 1
ATOM 748 C CA . CYS A 1 97 ? -6.605 8.068 12.488 1.00 68.62 97 CYS A CA 1
ATOM 749 C C . CYS A 1 97 ? -7.560 7.076 13.168 1.00 68.62 97 CYS A C 1
ATOM 751 O O . CYS A 1 97 ? -7.421 5.858 13.015 1.00 68.62 97 CYS A O 1
ATOM 753 N N . SER A 1 98 ? -8.509 7.574 13.959 1.00 67.25 98 SER A N 1
ATOM 754 C CA . SER A 1 98 ? -9.545 6.747 14.583 1.00 67.25 98 SER A CA 1
ATOM 755 C C . SER A 1 98 ? -10.504 6.193 13.530 1.00 67.25 98 SER A C 1
ATOM 757 O O . SER A 1 98 ? -10.699 4.982 13.462 1.00 67.25 98 SER A O 1
ATOM 759 N N . GLN A 1 99 ? -10.988 7.061 12.638 1.00 71.12 99 GLN A N 1
ATOM 760 C CA . GLN A 1 99 ? -11.910 6.713 11.555 1.00 71.12 99 GLN A CA 1
ATOM 761 C C . GLN A 1 99 ? -11.293 5.696 10.596 1.00 71.12 99 GLN A C 1
ATOM 763 O O . GLN A 1 99 ? -11.950 4.744 10.183 1.00 71.12 99 GLN A O 1
ATOM 768 N N . MET A 1 100 ? -10.002 5.847 10.298 1.00 73.12 100 MET A N 1
ATOM 769 C CA . MET A 1 100 ? -9.239 4.867 9.534 1.00 73.12 100 MET A CA 1
ATOM 770 C C . MET A 1 100 ? -9.329 3.459 10.126 1.00 73.12 100 MET A C 1
ATOM 772 O O . MET A 1 100 ? -9.541 2.489 9.402 1.00 73.12 100 MET A O 1
ATOM 776 N N . ASN A 1 101 ? -9.108 3.330 11.433 1.00 69.69 101 ASN A N 1
ATOM 777 C CA . ASN A 1 101 ? -9.091 2.024 12.076 1.00 69.69 101 ASN A CA 1
ATOM 778 C C . ASN A 1 101 ? -10.474 1.376 12.064 1.00 69.69 101 ASN A C 1
ATOM 780 O O . ASN A 1 101 ? -10.549 0.173 11.833 1.00 69.69 101 ASN A O 1
ATOM 784 N N . ASP A 1 102 ? -11.535 2.157 12.262 1.00 70.75 102 ASP A N 1
ATOM 785 C CA . ASP A 1 102 ? -12.910 1.655 12.268 1.00 70.75 102 ASP A CA 1
ATOM 786 C C . ASP A 1 102 ? -13.332 1.171 10.875 1.00 70.75 102 ASP A C 1
ATOM 788 O O . ASP A 1 102 ? -13.797 0.042 10.730 1.00 70.75 102 ASP A O 1
ATOM 792 N N . VAL A 1 103 ? -13.062 1.972 9.838 1.00 71.06 103 VAL A N 1
ATOM 793 C CA . VAL A 1 103 ? -13.297 1.612 8.429 1.00 71.06 103 VAL A CA 1
ATOM 794 C C . VAL A 1 103 ? -12.570 0.319 8.059 1.00 71.06 103 VAL A C 1
ATOM 796 O O . VAL A 1 103 ? -13.139 -0.586 7.446 1.00 71.06 103 VAL A O 1
ATOM 799 N N . LEU A 1 104 ? -11.285 0.220 8.412 1.00 72.69 104 LEU A N 1
ATOM 800 C CA . LEU A 1 104 ? -10.498 -0.965 8.092 1.00 72.69 104 LEU A CA 1
ATOM 801 C C . LEU A 1 104 ? -10.973 -2.169 8.915 1.00 72.69 104 LEU A C 1
ATOM 803 O O . LEU A 1 104 ? -11.070 -3.263 8.372 1.00 72.69 104 LEU A O 1
ATOM 807 N N . ALA A 1 105 ? -11.312 -1.998 10.194 1.00 69.12 105 ALA A N 1
ATOM 808 C CA . ALA A 1 105 ? -11.802 -3.082 11.041 1.00 69.12 105 ALA A CA 1
ATOM 809 C C . ALA A 1 105 ? -13.160 -3.637 10.590 1.00 69.12 105 ALA A C 1
ATOM 811 O O . ALA A 1 105 ? -13.343 -4.854 10.630 1.00 69.12 105 ALA A O 1
ATOM 812 N N . ASP A 1 106 ? -14.078 -2.794 10.115 1.00 66.19 106 ASP A N 1
ATOM 813 C CA . ASP A 1 106 ? -15.352 -3.252 9.551 1.00 66.19 106 ASP A CA 1
ATOM 814 C C . ASP A 1 106 ? -15.125 -4.163 8.333 1.00 66.19 106 ASP A C 1
ATOM 816 O O . ASP A 1 106 ? -15.669 -5.267 8.240 1.00 66.19 106 ASP A O 1
ATOM 820 N N . ARG A 1 107 ? -14.205 -3.770 7.443 1.00 66.94 107 ARG A N 1
ATOM 821 C CA . ARG A 1 107 ? -13.931 -4.524 6.216 1.00 66.94 107 ARG A CA 1
ATOM 822 C C . ARG A 1 107 ? -13.071 -5.770 6.425 1.00 66.94 107 ARG A C 1
ATOM 824 O O . ARG A 1 107 ? -13.240 -6.772 5.728 1.00 66.94 107 ARG A O 1
ATOM 831 N N . PHE A 1 108 ? -12.106 -5.689 7.332 1.00 66.56 108 PHE A N 1
ATOM 832 C CA . PHE A 1 108 ? -11.024 -6.661 7.475 1.00 66.56 108 PHE A CA 1
ATOM 833 C C . PHE A 1 108 ? -11.107 -7.488 8.765 1.00 66.56 108 PHE A C 1
ATOM 835 O O . PHE A 1 108 ? -10.317 -8.413 8.963 1.00 66.56 108 PHE A O 1
ATOM 842 N N . GLY A 1 109 ? -12.089 -7.204 9.619 1.00 64.69 109 GLY A N 1
ATOM 843 C CA . GLY A 1 109 ? -12.371 -7.928 10.850 1.00 64.69 109 GLY A CA 1
ATOM 844 C C . GLY A 1 109 ? -11.539 -7.460 12.046 1.00 64.69 109 GLY A C 1
ATOM 845 O O . GLY A 1 109 ? -11.082 -6.321 12.138 1.00 64.69 109 GLY A O 1
ATOM 846 N N . LYS A 1 110 ? -11.345 -8.364 13.011 1.00 64.88 110 LYS A N 1
ATOM 847 C CA . LYS A 1 110 ? -10.579 -8.078 14.233 1.00 64.88 110 LYS A CA 1
ATOM 848 C C . LYS A 1 110 ? -9.074 -8.091 13.949 1.00 64.88 110 LYS A C 1
ATOM 850 O O . LYS A 1 110 ? -8.589 -8.962 13.227 1.00 64.88 110 LYS A O 1
ATOM 855 N N . PHE A 1 111 ? -8.339 -7.166 14.561 1.00 68.50 111 PHE A N 1
ATOM 856 C CA . PHE A 1 111 ? -6.881 -7.092 14.467 1.00 68.50 111 PHE A CA 1
ATOM 857 C C . PHE A 1 111 ? -6.184 -7.704 15.686 1.00 68.50 111 PHE A C 1
ATOM 859 O O . PHE A 1 111 ? -6.742 -7.773 16.779 1.00 68.50 111 PHE A O 1
ATOM 866 N N . GLU A 1 112 ? -4.932 -8.108 15.486 1.00 69.94 112 GLU A N 1
ATOM 867 C CA . GLU A 1 112 ? -3.947 -8.300 16.549 1.00 69.94 112 GLU A CA 1
ATOM 868 C C . GLU A 1 112 ? -3.184 -6.975 16.732 1.00 69.94 112 GLU A C 1
ATOM 870 O O . GLU A 1 112 ? -2.722 -6.382 15.753 1.00 69.94 112 GLU A O 1
ATOM 875 N N . GLU A 1 113 ? -3.071 -6.484 17.968 1.00 72.75 113 GLU A N 1
ATOM 876 C CA . GLU A 1 113 ? -2.310 -5.269 18.286 1.00 72.75 113 GLU A CA 1
ATOM 877 C C . GLU A 1 113 ? -0.900 -5.622 18.766 1.00 72.75 113 GLU A C 1
ATOM 879 O O . GLU A 1 113 ? -0.712 -6.511 19.595 1.00 72.75 113 GLU A O 1
ATOM 884 N N . GLU A 1 114 ? 0.097 -4.907 18.257 1.00 69.38 114 GLU A N 1
ATOM 885 C CA . GLU A 1 114 ? 1.494 -5.004 18.664 1.00 69.38 114 GLU A CA 1
ATOM 886 C C . GLU A 1 114 ? 2.017 -3.595 18.966 1.00 69.38 114 GLU A C 1
ATOM 888 O O . GLU A 1 114 ? 2.126 -2.751 18.075 1.00 69.38 114 GLU A O 1
ATOM 893 N N . VAL A 1 115 ? 2.372 -3.329 20.223 1.00 73.00 115 VAL A N 1
ATOM 894 C CA . VAL A 1 115 ? 2.967 -2.051 20.639 1.00 73.00 115 VAL A CA 1
ATOM 895 C C . VAL A 1 115 ? 4.482 -2.210 20.713 1.00 73.00 115 VAL A C 1
ATOM 897 O O . VAL A 1 115 ? 4.993 -2.987 21.518 1.00 73.00 115 VAL A O 1
ATOM 900 N N . LYS A 1 116 ? 5.217 -1.469 19.878 1.00 66.00 116 LYS A N 1
ATOM 901 C CA . LYS A 1 116 ? 6.684 -1.432 19.893 1.00 66.00 116 LYS A CA 1
ATOM 902 C C . LYS A 1 116 ? 7.192 -0.147 20.541 1.00 66.00 116 LYS A C 1
ATOM 904 O O . LYS A 1 116 ? 6.884 0.936 20.038 1.00 66.00 116 LYS A O 1
ATOM 909 N N . PRO A 1 117 ? 8.020 -0.231 21.592 1.00 67.38 117 PRO A N 1
ATOM 910 C CA . PRO A 1 117 ? 8.741 0.936 22.078 1.00 67.38 117 PRO A CA 1
ATOM 911 C C . PRO A 1 117 ? 9.788 1.375 21.040 1.00 67.38 117 PRO A C 1
ATOM 913 O O . PRO A 1 117 ? 10.511 0.551 20.480 1.00 67.38 117 PRO A O 1
ATOM 916 N N . LEU A 1 118 ? 9.867 2.679 20.782 1.00 64.50 118 LEU A N 1
ATOM 917 C CA . LEU A 1 118 ? 10.859 3.328 19.922 1.00 64.50 118 LEU A CA 1
ATOM 918 C C . LEU A 1 118 ? 11.509 4.474 20.711 1.00 64.50 118 LEU A C 1
ATOM 920 O O . LEU A 1 118 ? 11.142 5.641 20.569 1.00 64.50 118 LEU A O 1
ATOM 924 N N . GLY A 1 119 ? 12.458 4.135 21.588 1.00 69.50 119 GLY A N 1
ATOM 925 C CA . GLY A 1 119 ? 13.079 5.107 22.493 1.00 69.50 119 GLY A CA 1
ATOM 926 C C . GLY A 1 119 ? 12.069 5.673 23.498 1.00 69.50 119 GLY A C 1
ATOM 927 O O . GLY A 1 119 ? 11.394 4.908 24.180 1.00 69.50 119 GLY A O 1
ATOM 928 N N . SER A 1 120 ? 11.949 7.003 23.580 1.00 65.25 120 SER A N 1
ATOM 929 C CA . SER A 1 120 ? 10.945 7.695 24.410 1.00 65.25 120 SER A CA 1
ATOM 930 C C . SER A 1 120 ? 9.534 7.699 23.807 1.00 65.25 120 SER A C 1
ATOM 932 O O . SER A 1 120 ? 8.603 8.200 24.431 1.00 65.25 120 SER A O 1
ATOM 934 N N . SER A 1 121 ? 9.369 7.171 22.592 1.00 61.34 121 SER A N 1
ATOM 935 C CA . SER A 1 121 ? 8.093 7.112 21.876 1.00 61.34 121 SER A CA 1
ATOM 936 C C . SER A 1 121 ? 7.577 5.677 21.780 1.00 61.34 121 SER A C 1
ATOM 938 O O . SER A 1 121 ? 8.319 4.711 21.965 1.00 61.34 121 SER A O 1
ATOM 940 N N . GLN A 1 122 ? 6.296 5.521 21.455 1.00 64.75 122 GLN A N 1
ATOM 941 C CA . GLN A 1 122 ? 5.680 4.221 21.198 1.00 64.75 122 GLN A CA 1
ATOM 942 C C . GLN A 1 122 ? 5.112 4.184 19.785 1.00 64.75 122 GLN A C 1
ATOM 944 O O . GLN A 1 122 ? 4.564 5.171 19.302 1.00 64.75 122 GLN A O 1
ATOM 949 N N . ARG A 1 123 ? 5.219 3.028 19.130 1.00 66.81 123 ARG A N 1
ATOM 950 C CA . ARG A 1 123 ? 4.583 2.745 17.845 1.00 66.81 123 ARG A CA 1
ATOM 951 C C . ARG A 1 123 ? 3.583 1.619 18.013 1.00 66.81 123 ARG A C 1
ATOM 953 O O . ARG A 1 123 ? 3.971 0.506 18.356 1.00 66.81 123 ARG A O 1
ATOM 960 N N . VAL A 1 124 ? 2.316 1.901 17.733 1.00 67.19 124 VAL A N 1
ATOM 961 C CA . VAL A 1 124 ? 1.256 0.895 17.750 1.00 67.19 124 VAL A CA 1
ATOM 962 C C . VAL A 1 124 ? 1.072 0.374 16.330 1.00 67.19 124 VAL A C 1
ATOM 964 O O . VAL A 1 124 ? 0.833 1.131 15.387 1.00 67.19 124 VAL A O 1
ATOM 967 N N . PHE A 1 125 ? 1.216 -0.933 16.167 1.00 70.69 125 PHE A N 1
ATOM 968 C CA . PHE A 1 125 ? 0.875 -1.645 14.949 1.00 70.69 125 PHE A CA 1
ATOM 969 C C . PHE A 1 125 ? -0.412 -2.415 15.186 1.00 70.69 125 PHE A C 1
ATOM 971 O O . PHE A 1 125 ? -0.505 -3.219 16.108 1.00 70.69 125 PHE A O 1
ATOM 978 N N . ARG A 1 126 ? -1.391 -2.207 14.318 1.00 69.44 126 ARG A N 1
ATOM 979 C CA . ARG A 1 126 ? -2.591 -3.034 14.252 1.00 69.44 126 ARG A CA 1
ATOM 980 C C . ARG A 1 126 ? -2.485 -3.885 13.003 1.00 69.44 126 ARG A C 1
ATOM 982 O O . ARG A 1 126 ? -2.224 -3.373 11.915 1.00 69.44 126 ARG A O 1
ATOM 989 N N . ARG A 1 127 ? -2.594 -5.197 13.166 1.00 68.88 127 ARG A N 1
ATOM 990 C CA . ARG A 1 127 ? -2.405 -6.167 12.092 1.00 68.88 127 ARG A CA 1
ATOM 991 C C . ARG A 1 127 ? -3.680 -6.969 11.908 1.00 68.88 127 ARG A C 1
ATOM 993 O O . ARG A 1 127 ? -4.079 -7.715 12.798 1.00 68.88 127 ARG A O 1
ATOM 1000 N N . TRP A 1 128 ? -4.282 -6.870 10.732 1.00 70.12 128 TRP A N 1
ATOM 1001 C CA . TRP A 1 128 ? -5.381 -7.731 10.320 1.00 70.12 128 TRP A CA 1
ATOM 1002 C C . TRP A 1 128 ? -4.808 -8.856 9.475 1.00 70.12 128 TRP A C 1
ATOM 1004 O O . TRP A 1 128 ? -4.122 -8.631 8.472 1.00 70.12 128 TRP A O 1
ATOM 1014 N N . ARG A 1 129 ? -5.106 -10.091 9.870 1.00 62.88 129 ARG A N 1
ATOM 1015 C CA . ARG A 1 129 ? -4.893 -11.237 8.994 1.00 62.88 129 ARG A CA 1
ATOM 1016 C C . ARG A 1 129 ? -6.107 -11.340 8.091 1.00 62.88 129 ARG A C 1
ATOM 1018 O O . ARG A 1 129 ? -7.151 -11.830 8.514 1.00 62.88 129 ARG A O 1
ATOM 1025 N N . LEU A 1 130 ? -5.957 -10.871 6.858 1.00 57.66 130 LEU A N 1
ATOM 1026 C CA . LEU A 1 130 ? -6.922 -11.190 5.814 1.00 57.66 130 LEU A CA 1
ATOM 1027 C C . LEU A 1 130 ? -6.774 -12.680 5.498 1.00 57.66 130 LEU A C 1
ATOM 1029 O O . LEU A 1 130 ? -5.870 -13.342 6.020 1.00 57.66 130 LEU A O 1
ATOM 1033 N N . ALA A 1 131 ? -7.675 -13.252 4.701 1.00 51.12 131 ALA A N 1
ATOM 1034 C CA . ALA A 1 131 ? -7.534 -14.638 4.258 1.00 51.12 131 ALA A CA 1
ATOM 1035 C C . ALA A 1 131 ? -6.089 -14.913 3.782 1.00 51.12 131 ALA A C 1
ATOM 1037 O O . ALA A 1 131 ? -5.369 -13.980 3.441 1.00 51.12 131 ALA A O 1
ATOM 1038 N N . LYS A 1 132 ? -5.651 -16.184 3.784 1.00 49.62 132 LYS A N 1
ATOM 1039 C CA . LYS A 1 132 ? -4.252 -16.668 3.621 1.00 49.62 132 LYS A CA 1
ATOM 1040 C C . LYS A 1 132 ? -3.378 -16.023 2.512 1.00 49.62 132 LYS A C 1
ATOM 1042 O O . LYS A 1 132 ? -2.224 -16.422 2.390 1.00 49.62 132 LYS A O 1
ATOM 1047 N N . LYS A 1 133 ? -3.886 -15.097 1.693 1.00 55.59 133 LYS A N 1
ATOM 1048 C CA . LYS A 1 133 ? -3.215 -14.378 0.609 1.00 55.59 133 LYS A CA 1
ATOM 1049 C C . LYS A 1 133 ? -2.959 -12.878 0.852 1.00 55.59 133 LYS A C 1
ATOM 1051 O O . LYS A 1 133 ? -2.270 -12.306 0.013 1.00 55.59 133 LYS A O 1
ATOM 1056 N N . ALA A 1 134 ? -3.399 -12.242 1.946 1.00 58.12 134 ALA A N 1
ATOM 1057 C CA . ALA A 1 134 ? -2.971 -10.872 2.296 1.00 58.12 134 ALA A CA 1
ATOM 1058 C C . ALA A 1 134 ? -2.833 -10.616 3.814 1.00 58.12 134 ALA A C 1
ATOM 1060 O O . ALA A 1 134 ? -3.535 -11.201 4.633 1.00 58.12 134 ALA A O 1
ATOM 1061 N N . GLU A 1 135 ? -1.927 -9.712 4.196 1.00 60.59 135 GLU A N 1
ATOM 1062 C CA . GLU A 1 135 ? -1.826 -9.151 5.552 1.00 60.59 135 GLU A CA 1
ATOM 1063 C C . GLU A 1 135 ? -1.986 -7.631 5.465 1.00 60.59 135 GLU A C 1
ATOM 1065 O O . GLU A 1 135 ? -1.225 -6.975 4.755 1.00 60.59 135 GLU A O 1
ATOM 1070 N N . LEU A 1 136 ? -2.956 -7.059 6.179 1.00 67.31 136 LEU A N 1
ATOM 1071 C CA . LEU A 1 136 ? -3.082 -5.609 6.306 1.00 67.31 136 LEU A CA 1
ATOM 1072 C C . LEU A 1 136 ? -2.400 -5.165 7.600 1.00 67.31 136 LEU A C 1
ATOM 1074 O O . LEU A 1 136 ? -2.710 -5.648 8.689 1.00 67.31 136 LEU A O 1
ATOM 1078 N N . LEU A 1 137 ? -1.477 -4.223 7.472 1.00 65.19 137 LEU A N 1
ATOM 1079 C CA . LEU A 1 137 ? -0.742 -3.621 8.570 1.00 65.19 137 LEU A CA 1
ATOM 1080 C C . LEU A 1 137 ? -1.058 -2.129 8.629 1.00 65.19 137 LEU A C 1
ATOM 1082 O O . LEU A 1 137 ? -0.616 -1.375 7.764 1.00 65.19 137 LEU A O 1
ATOM 1086 N N . THR A 1 138 ? -1.737 -1.690 9.681 1.00 67.88 138 THR A N 1
ATOM 1087 C CA . THR A 1 138 ? -1.886 -0.265 9.993 1.00 67.88 138 THR A CA 1
ATOM 1088 C C . THR A 1 138 ? -0.886 0.107 11.066 1.00 67.88 138 THR A C 1
ATOM 1090 O O . THR A 1 138 ? -0.722 -0.587 12.070 1.00 67.88 138 THR A O 1
ATOM 1093 N N . THR A 1 139 ? -0.177 1.207 10.847 1.00 63.94 139 THR A N 1
ATOM 1094 C CA . THR A 1 139 ? 0.606 1.853 11.899 1.00 63.94 139 THR A CA 1
ATOM 1095 C C . THR A 1 139 ? -0.146 3.085 12.374 1.00 63.94 139 THR A C 1
ATOM 1097 O O . THR A 1 139 ? -0.528 3.908 11.547 1.00 63.94 139 THR A O 1
ATOM 1100 N N . SER A 1 140 ? -0.273 3.239 13.690 1.00 63.06 140 SER A N 1
ATOM 1101 C CA . SER A 1 140 ? -0.653 4.495 14.334 1.00 63.06 140 SER A CA 1
ATOM 1102 C C . SER A 1 140 ? 0.484 4.908 15.276 1.00 63.06 140 SER A C 1
ATOM 1104 O O . SER A 1 140 ? 0.881 4.141 16.158 1.00 63.06 140 SER A O 1
ATOM 1106 N N . LEU A 1 141 ? 1.075 6.084 15.053 1.00 55.19 141 LEU A N 1
ATOM 1107 C CA . LEU A 1 141 ? 2.133 6.636 15.909 1.00 55.19 141 LEU A CA 1
ATOM 1108 C C . LEU A 1 141 ? 1.580 7.794 16.746 1.00 55.19 141 LEU A C 1
ATOM 1110 O O . LEU A 1 141 ? 0.954 8.690 16.189 1.00 55.19 141 LEU A O 1
ATOM 1114 N N . HIS A 1 142 ? 1.873 7.785 18.048 1.00 54.34 142 HIS A N 1
ATOM 1115 C CA . HIS A 1 142 ? 1.631 8.890 18.975 1.00 54.34 142 HIS A CA 1
ATOM 1116 C C . HIS A 1 142 ? 2.989 9.388 19.495 1.00 54.34 142 HIS A C 1
ATOM 1118 O O . HIS A 1 142 ? 3.736 8.616 20.106 1.00 54.34 142 HIS A O 1
ATOM 1124 N N . MET A 1 143 ? 3.339 10.652 19.231 1.00 52.34 143 MET A N 1
ATOM 1125 C CA . MET A 1 143 ? 4.565 11.267 19.755 1.00 52.34 143 MET A CA 1
ATOM 1126 C C . MET A 1 143 ? 4.266 12.021 21.061 1.00 52.34 143 MET A C 1
ATOM 1128 O O . MET A 1 143 ? 3.302 12.776 21.105 1.00 52.34 143 MET A O 1
ATOM 1132 N N . PRO A 1 144 ? 5.089 11.897 22.120 1.00 43.97 144 PRO A N 1
ATOM 1133 C CA . PRO A 1 144 ? 4.816 12.545 23.410 1.00 43.97 144 PRO A CA 1
ATOM 1134 C C . PRO A 1 144 ? 4.863 14.085 23.400 1.00 43.97 144 PRO A C 1
ATOM 1136 O O . PRO A 1 144 ? 4.484 14.697 24.391 1.00 43.97 144 PRO A O 1
ATOM 1139 N N . SER A 1 145 ? 5.364 14.716 22.330 1.00 45.97 145 SER A N 1
ATOM 1140 C CA . SER A 1 145 ? 5.579 16.172 22.256 1.00 45.97 145 SER A CA 1
ATOM 1141 C C . SER A 1 145 ? 4.706 16.900 21.231 1.00 45.97 145 SER A C 1
ATOM 1143 O O . SER A 1 145 ? 4.857 18.106 21.057 1.00 45.97 145 SER A O 1
ATOM 1145 N N . SER A 1 146 ? 3.831 16.191 20.520 1.00 46.81 146 SER A N 1
ATOM 1146 C CA . SER A 1 146 ? 2.897 16.796 19.572 1.00 46.81 146 SER A CA 1
ATOM 1147 C C . SER A 1 146 ? 1.733 15.842 19.361 1.00 46.81 146 SER A C 1
ATOM 1149 O O . SER A 1 146 ? 1.977 14.690 19.003 1.00 46.81 146 SER A O 1
ATOM 1151 N N . ASP A 1 147 ? 0.502 16.326 19.496 1.00 52.59 147 ASP A N 1
ATOM 1152 C CA . ASP A 1 147 ? -0.761 15.596 19.285 1.00 52.59 147 ASP A CA 1
ATOM 1153 C C . ASP A 1 147 ? -0.975 15.101 17.832 1.00 52.59 147 ASP A C 1
ATOM 1155 O O . ASP A 1 147 ? -2.097 14.884 17.381 1.00 52.59 147 ASP A O 1
ATOM 1159 N N . GLN A 1 148 ? 0.096 14.954 17.051 1.00 53.53 148 GLN A N 1
ATOM 1160 C CA . GLN A 1 148 ? 0.054 14.549 15.658 1.00 53.53 148 GLN A CA 1
ATOM 1161 C C . GLN A 1 148 ? 0.079 13.032 15.552 1.00 53.53 148 GLN A C 1
ATOM 1163 O O . GLN A 1 148 ? 1.086 12.372 15.829 1.00 53.53 148 GLN A O 1
ATOM 1168 N N . TRP A 1 149 ? -1.044 12.492 15.100 1.00 56.41 149 TRP A N 1
ATOM 1169 C CA . TRP A 1 149 ? -1.138 11.111 14.685 1.00 56.41 149 TRP A CA 1
ATOM 1170 C C . TRP A 1 149 ? -0.648 10.968 13.245 1.00 56.41 149 TRP A C 1
ATOM 1172 O O . TRP A 1 149 ? -1.090 11.689 12.354 1.00 56.41 149 TRP A O 1
ATOM 1182 N N . ILE A 1 150 ? 0.238 10.004 12.999 1.00 61.31 150 ILE A N 1
ATOM 1183 C CA . ILE A 1 150 ? 0.544 9.566 11.633 1.00 61.31 150 ILE A CA 1
ATOM 1184 C C . ILE A 1 150 ? -0.095 8.200 11.449 1.00 61.31 150 ILE A C 1
ATOM 1186 O O . ILE A 1 150 ? 0.307 7.236 12.112 1.00 61.31 150 ILE A O 1
ATOM 1190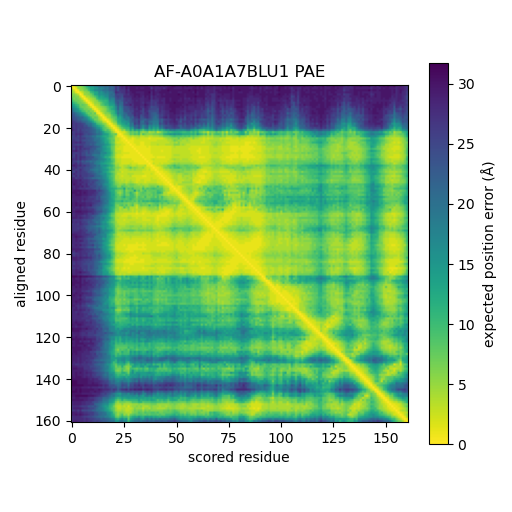 N N . CYS A 1 151 ? -1.066 8.123 10.542 1.00 67.81 151 CYS A N 1
ATOM 1191 C CA . CYS A 1 151 ? -1.681 6.866 10.157 1.00 67.81 151 CYS A CA 1
ATOM 1192 C C . CYS A 1 151 ? -1.391 6.507 8.711 1.00 67.81 151 CYS A C 1
ATOM 1194 O O . CYS A 1 151 ? -1.425 7.338 7.811 1.00 67.81 151 CYS A O 1
ATOM 1196 N N . GLY A 1 152 ? -1.082 5.232 8.516 1.00 71.38 152 GLY A N 1
ATOM 1197 C CA . GLY A 1 152 ? -0.868 4.643 7.206 1.00 71.38 152 GLY A CA 1
ATOM 1198 C C . GLY A 1 152 ? -1.187 3.161 7.264 1.00 71.38 152 GLY A C 1
ATOM 1199 O O . GLY A 1 152 ? -0.836 2.479 8.236 1.00 71.38 152 GLY A O 1
ATOM 1200 N N . ALA A 1 153 ? -1.895 2.682 6.247 1.00 77.31 153 ALA A N 1
ATOM 1201 C CA . ALA A 1 153 ? -2.238 1.280 6.090 1.00 77.31 153 ALA A CA 1
ATOM 1202 C C . ALA A 1 153 ? -1.426 0.725 4.939 1.00 77.31 153 ALA A C 1
ATOM 1204 O O . ALA A 1 153 ? -1.263 1.368 3.908 1.00 77.31 153 ALA A O 1
ATOM 1205 N N . LYS A 1 154 ? -0.930 -0.487 5.123 1.00 82.25 154 LYS A N 1
ATOM 1206 C CA . LYS A 1 154 ? -0.140 -1.191 4.132 1.00 82.25 154 LYS A CA 1
ATOM 1207 C C . LYS A 1 154 ? -0.673 -2.600 3.988 1.00 82.25 154 LYS A C 1
ATOM 1209 O O . LYS A 1 154 ? -0.639 -3.370 4.945 1.00 82.25 154 LYS A O 1
ATOM 1214 N N . ILE A 1 155 ? -1.116 -2.951 2.792 1.00 80.56 155 ILE A N 1
ATOM 1215 C CA . ILE A 1 155 ? -1.422 -4.330 2.427 1.00 80.56 155 ILE A CA 1
ATOM 1216 C C . ILE A 1 155 ? -0.117 -4.983 1.970 1.00 80.56 155 ILE A C 1
ATOM 1218 O O . ILE A 1 155 ? 0.592 -4.449 1.118 1.00 80.56 155 ILE A O 1
ATOM 1222 N N . LYS A 1 156 ? 0.211 -6.140 2.539 1.00 80.00 156 LYS A N 1
ATOM 1223 C CA . LYS A 1 156 ? 1.405 -6.923 2.221 1.00 80.00 156 LYS A CA 1
ATOM 1224 C C . LYS A 1 156 ? 1.042 -8.332 1.785 1.00 80.00 156 LYS A C 1
ATOM 1226 O O . LYS A 1 156 ? 0.044 -8.907 2.232 1.00 80.00 156 LYS A O 1
ATOM 1231 N N . LYS A 1 157 ? 1.950 -8.935 1.017 1.00 72.44 157 LYS A N 1
ATOM 1232 C CA . LYS A 1 157 ? 2.004 -10.388 0.857 1.00 72.44 157 LYS A CA 1
ATOM 1233 C C . LYS A 1 157 ? 2.132 -11.066 2.238 1.00 72.44 157 LYS A C 1
ATOM 1235 O O . LYS A 1 157 ? 2.973 -10.641 3.034 1.00 72.44 157 LYS A O 1
ATOM 1240 N N . PRO A 1 158 ? 1.365 -12.132 2.527 1.00 66.44 158 PRO A N 1
ATOM 1241 C CA . PRO A 1 158 ? 1.527 -12.915 3.743 1.00 66.44 158 PRO A CA 1
ATOM 1242 C C . PRO A 1 158 ? 2.917 -13.531 3.790 1.00 66.44 158 PRO A C 1
ATOM 1244 O O . PRO A 1 158 ? 3.410 -14.065 2.792 1.00 66.44 158 PRO A O 1
ATOM 1247 N N . VAL A 1 159 ? 3.522 -13.524 4.971 1.00 63.66 159 VAL A N 1
ATOM 1248 C CA . VAL A 1 159 ? 4.712 -14.331 5.226 1.00 63.66 159 VAL A CA 1
ATOM 1249 C C . VAL A 1 159 ? 4.224 -15.763 5.451 1.00 63.66 159 VAL A C 1
ATOM 1251 O O . VAL A 1 159 ? 3.479 -16.018 6.398 1.00 63.66 159 VAL A O 1
ATOM 1254 N N . GLY A 1 160 ? 4.565 -16.677 4.537 1.00 55.56 160 GLY A N 1
ATOM 1255 C CA . GLY A 1 160 ? 4.252 -18.099 4.691 1.00 55.56 160 GLY A CA 1
ATOM 1256 C C . GLY A 1 160 ? 4.814 -18.617 6.016 1.00 55.56 160 GLY A C 1
ATOM 1257 O O . GLY A 1 160 ? 5.953 -18.299 6.355 1.00 55.56 160 GLY A O 1
ATOM 1258 N N . ARG A 1 161 ? 3.994 -19.348 6.776 1.00 42.84 161 ARG A N 1
ATOM 1259 C CA . ARG A 1 161 ? 4.459 -20.139 7.921 1.00 42.84 161 ARG A CA 1
ATOM 1260 C C . ARG A 1 161 ? 4.936 -21.496 7.440 1.00 42.84 161 ARG A C 1
ATOM 1262 O O . ARG A 1 161 ? 4.249 -22.044 6.547 1.00 42.84 161 ARG A O 1
#

Nearest PDB structures (foldseek):
  6exp-assembly1_B  TM=5.272E-01  e=1.260E-01  Sulfolobus islandicus rudivirus 3
  7sfn-assembly1_A  TM=3.455E-01  e=5.911E-02  Streptomyces avermitilis
  3bdr-assembly1_A-2  TM=4.385E-01  e=4.136E-01  Synechococcus elongatus
  7sfp-assembly1_A  TM=3.063E-01  e=1.839E-01  Streptomyces ossamyceticus
  4tq2-assembly1_A-2  TM=2.974E-01  e=3.712E-01  Guillardia theta CCMP2712